Protein AF-A0A2C9LLL6-F1 (afdb_monomer)

Sequence (123 aa):
MDFWQMMFDTGCQCVVRLVPPAEAATLQPDKMPLNTSDFQLSLTSHDALNDYVSETSLLLRTTTQALVPFDSELPSTLTIRVFTLTWSSRGDAIPPTECLYSLHRTISNFLLETSTSLIAVQC

Foldseek 3Di:
DVPLLVCQVLLPQAEEEEDEQVCPVVPDVVNPPQDDPFKHKDWDDWADPDPFKIKTKIKIATPDPVSPPPP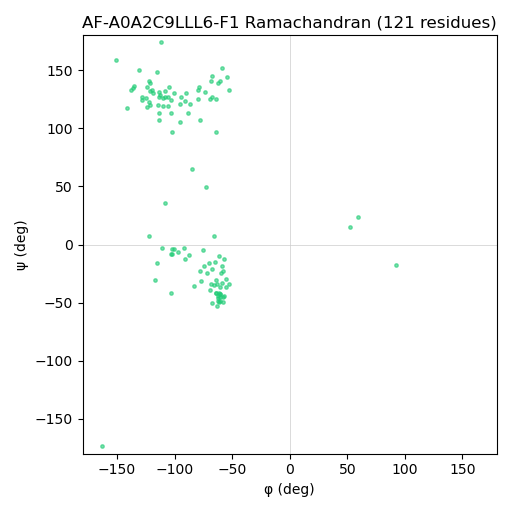DPRDRIHIHIYIYGYDHPPPDPDDPPVSVVVSVVVVVVVCVVPVGPDYHYHD

Nearest PDB structures (foldseek):
  2h03-assembly1_A  TM=7.261E-01  e=2.398E-06  Homo sapiens
  1lar-assembly2_B  TM=7.283E-01  e=4.148E-05  Homo sapiens
  1lar-assembly1_A  TM=6.982E-01  e=3.000E-05  Homo sapiens
  2nlk-assembly1_A  TM=6.868E-01  e=4.148E-05  Homo sapiens
  1qun-assembly10_O  TM=2.412E-01  e=1.943E+00  Escherichia coli

Organism: Biomphalaria glabrata (NCBI:txid6526)

InterPro domains:
  IPR029021 Protein-tyrosine phosphatase-like [SSF52799] (2-123)

Mean predicted aligned error: 8.34 Å

Secondary structure (DSSP, 8-state):
-HHHHHHHHTT--EEEEEE-TTTGGG--GGGS--B-SSEEEEEEEEEE-SSSEEEEEEEEEE--GGGS-TT----SEEEEEEEEEE---SS-SS--HHHHHHHHHHHHHHHHHH----EEEE-

Structure (mmCIF, N/CA/C/O backbone):
data_AF-A0A2C9LLL6-F1
#
_entry.id   AF-A0A2C9LLL6-F1
#
loop_
_atom_site.group_PDB
_atom_site.id
_atom_site.type_symbol
_atom_site.label_atom_id
_atom_site.label_alt_id
_atom_site.label_comp_id
_atom_site.label_asym_id
_atom_site.label_entity_id
_atom_site.label_seq_id
_atom_site.pdbx_PDB_ins_code
_atom_site.Cartn_x
_atom_site.Cartn_y
_atom_site.Cartn_z
_atom_site.occupancy
_atom_site.B_iso_or_equiv
_atom_site.auth_seq_id
_atom_site.auth_comp_id
_atom_site.auth_asym_id
_atom_site.auth_atom_id
_atom_site.pdbx_PDB_model_num
ATOM 1 N N . MET A 1 1 ? -16.839 -0.971 -1.944 1.00 55.88 1 MET A N 1
ATOM 2 C CA . MET A 1 1 ? -16.887 -0.587 -0.518 1.00 55.88 1 MET A CA 1
ATOM 3 C C . MET A 1 1 ? -15.987 -1.481 0.332 1.00 55.88 1 MET A C 1
ATOM 5 O O . MET A 1 1 ? -15.509 -1.025 1.356 1.00 55.88 1 MET A O 1
ATOM 9 N N . ASP A 1 2 ? -15.668 -2.691 -0.128 1.00 75.00 2 ASP A N 1
ATOM 10 C CA . ASP A 1 2 ? -15.159 -3.765 0.738 1.00 75.00 2 ASP A CA 1
ATOM 11 C C . ASP A 1 2 ? -13.679 -3.648 1.131 1.00 75.00 2 ASP A C 1
ATOM 13 O O . ASP A 1 2 ? -13.274 -4.182 2.158 1.00 75.00 2 ASP A O 1
ATOM 17 N N . PHE A 1 3 ? -12.863 -2.927 0.353 1.00 81.81 3 PHE A N 1
ATOM 18 C CA . PHE A 1 3 ? -11.427 -2.817 0.627 1.00 81.81 3 PHE A CA 1
ATOM 19 C C . PHE A 1 3 ? -11.138 -2.123 1.966 1.00 81.81 3 PHE A C 1
ATOM 21 O O . PHE A 1 3 ? -10.444 -2.684 2.804 1.00 81.81 3 PHE A O 1
ATOM 28 N N . TRP A 1 4 ? -11.694 -0.929 2.195 1.00 81.50 4 TRP A N 1
ATOM 29 C CA . TRP A 1 4 ? -11.426 -0.164 3.421 1.00 81.50 4 TRP A CA 1
ATOM 30 C C . TRP A 1 4 ? -12.009 -0.822 4.670 1.00 81.50 4 TRP A C 1
ATOM 32 O O . TRP A 1 4 ? -11.372 -0.785 5.718 1.00 81.50 4 TRP A O 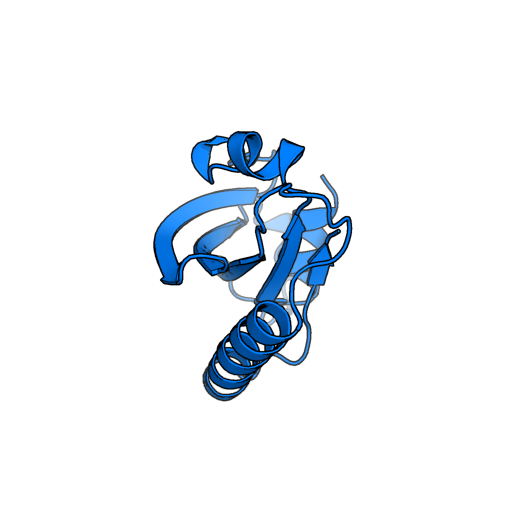1
ATOM 42 N N . GLN A 1 5 ? -13.159 -1.485 4.528 1.00 82.94 5 GLN A N 1
ATOM 43 C CA . GLN A 1 5 ? -13.732 -2.310 5.586 1.00 82.94 5 GLN A CA 1
ATOM 44 C C . GLN A 1 5 ? -12.781 -3.454 5.959 1.00 82.94 5 GLN A C 1
ATOM 46 O O . GLN A 1 5 ? -12.443 -3.607 7.125 1.00 82.94 5 GLN A O 1
ATOM 51 N N . MET A 1 6 ? -12.261 -4.192 4.971 1.00 84.44 6 MET A N 1
ATOM 52 C CA . MET A 1 6 ? -11.302 -5.276 5.206 1.00 84.44 6 MET A CA 1
ATOM 53 C C . MET A 1 6 ? -10.015 -4.780 5.874 1.00 84.44 6 MET A C 1
ATOM 55 O O . MET A 1 6 ? -9.537 -5.410 6.817 1.00 84.44 6 MET A O 1
ATOM 59 N N . MET A 1 7 ? -9.475 -3.637 5.443 1.00 85.31 7 MET A N 1
ATOM 60 C CA . MET A 1 7 ? -8.295 -3.038 6.077 1.00 85.31 7 MET A CA 1
ATOM 61 C C . MET A 1 7 ? -8.555 -2.704 7.553 1.00 85.31 7 MET A C 1
ATOM 63 O O . MET A 1 7 ? -7.707 -2.979 8.399 1.00 85.31 7 MET A O 1
ATOM 67 N N . PHE A 1 8 ? -9.732 -2.151 7.863 1.00 84.00 8 PHE A N 1
ATOM 68 C CA . PHE A 1 8 ? -10.129 -1.809 9.227 1.00 84.00 8 PHE A CA 1
ATOM 69 C C . PHE A 1 8 ? -10.343 -3.054 10.101 1.00 84.00 8 PHE A C 1
ATOM 71 O O . PHE A 1 8 ? -9.739 -3.156 11.165 1.00 84.00 8 PHE A O 1
ATOM 78 N N . ASP A 1 9 ? -11.119 -4.031 9.622 1.00 83.25 9 ASP A N 1
ATOM 79 C CA . ASP A 1 9 ? -11.459 -5.260 10.356 1.00 83.25 9 ASP A CA 1
ATOM 80 C C . ASP A 1 9 ? -10.230 -6.121 10.666 1.00 83.25 9 ASP A C 1
ATOM 82 O O . ASP A 1 9 ? -10.157 -6.784 11.700 1.00 83.25 9 ASP A O 1
ATOM 86 N N . THR A 1 10 ? -9.247 -6.117 9.764 1.00 84.31 10 THR A N 1
ATOM 87 C CA . THR A 1 10 ? -7.996 -6.869 9.933 1.00 84.31 10 THR A CA 1
ATOM 88 C C . THR A 1 10 ? -6.923 -6.089 10.690 1.00 84.31 10 THR A C 1
ATOM 90 O O . THR A 1 10 ? -5.876 -6.653 11.007 1.00 84.31 10 THR A O 1
ATOM 93 N N . GLY A 1 11 ? -7.139 -4.794 10.950 1.00 84.50 11 GLY A N 1
ATOM 94 C CA . GLY A 1 11 ? -6.107 -3.898 11.470 1.00 84.50 11 GLY A CA 1
ATOM 95 C C . GLY A 1 11 ? -4.887 -3.790 10.546 1.00 84.50 11 GLY A C 1
ATOM 96 O O . GLY A 1 11 ? -3.785 -3.495 11.010 1.00 84.50 11 GLY A O 1
ATOM 97 N N . CYS A 1 12 ? -5.048 -4.067 9.248 1.00 87.00 12 CYS A N 1
ATOM 98 C CA . CYS A 1 12 ? -3.954 -4.019 8.289 1.00 87.00 12 CYS A CA 1
ATOM 99 C C . CYS A 1 12 ? -3.513 -2.564 8.077 1.00 87.00 12 CYS A C 1
ATOM 101 O O . CYS A 1 12 ? -4.309 -1.690 7.743 1.00 87.00 12 CYS A O 1
ATOM 103 N N . GLN A 1 13 ? -2.222 -2.295 8.269 1.00 89.75 13 GLN A N 1
ATOM 104 C CA . GLN A 1 13 ? -1.650 -0.944 8.170 1.00 89.75 13 GLN A CA 1
ATOM 105 C C . GLN A 1 13 ? -0.731 -0.780 6.958 1.00 89.75 13 GLN A C 1
ATOM 107 O O . GLN A 1 13 ? -0.224 0.313 6.717 1.00 89.75 13 GLN A O 1
ATOM 112 N N . CYS A 1 14 ? -0.510 -1.851 6.191 1.00 91.12 14 CYS A N 1
ATOM 113 C CA . CYS A 1 14 ? 0.409 -1.874 5.062 1.00 91.12 14 CYS A CA 1
ATOM 114 C C . CYS A 1 14 ? -0.321 -2.279 3.784 1.00 91.12 14 CYS A C 1
ATOM 116 O O . CYS A 1 14 ? -0.879 -3.373 3.702 1.00 91.12 14 CYS A O 1
ATOM 118 N N . VAL A 1 15 ? -0.264 -1.425 2.768 1.00 90.06 15 VAL A N 1
ATOM 119 C CA . VAL A 1 15 ? -0.717 -1.735 1.414 1.00 90.06 15 VAL A CA 1
ATOM 120 C C . VAL A 1 15 ? 0.460 -1.603 0.465 1.00 90.06 15 VAL A C 1
ATOM 122 O O . VAL A 1 15 ? 1.173 -0.602 0.475 1.00 90.06 15 VAL A O 1
ATOM 125 N N . VAL A 1 16 ? 0.637 -2.590 -0.400 1.00 90.44 16 VAL A N 1
ATOM 126 C CA . VAL A 1 16 ? 1.631 -2.579 -1.468 1.00 90.44 16 VAL A CA 1
ATOM 127 C C . VAL A 1 16 ? 0.897 -2.572 -2.792 1.00 90.44 16 VAL A C 1
ATOM 129 O O . VAL A 1 16 ? 0.128 -3.485 -3.082 1.00 90.44 16 VAL A O 1
ATOM 132 N N . ARG A 1 17 ? 1.129 -1.539 -3.597 1.00 87.00 17 ARG A N 1
ATOM 133 C CA . ARG A 1 17 ? 0.522 -1.376 -4.915 1.00 87.00 17 ARG A CA 1
ATOM 134 C C . ARG A 1 17 ? 1.584 -1.559 -5.986 1.00 87.00 17 ARG A C 1
ATOM 136 O O . ARG A 1 17 ? 2.560 -0.812 -6.029 1.00 87.00 17 ARG A O 1
ATOM 143 N N . LEU A 1 18 ? 1.385 -2.550 -6.842 1.00 85.25 18 LEU A N 1
ATOM 144 C CA . LEU A 1 18 ? 2.237 -2.849 -7.985 1.00 85.25 18 LEU A CA 1
ATOM 145 C C . LEU A 1 18 ? 1.535 -2.321 -9.230 1.00 85.25 18 LEU A C 1
ATOM 147 O O . LEU A 1 18 ? 0.628 -2.964 -9.740 1.00 85.25 18 LEU A O 1
ATOM 151 N N . VAL A 1 19 ? 1.902 -1.124 -9.679 1.00 77.25 19 VAL A N 1
ATOM 152 C CA . VAL A 1 19 ? 1.126 -0.419 -10.703 1.00 77.25 19 VAL A CA 1
ATOM 153 C C . VAL A 1 19 ? 1.877 -0.421 -12.033 1.00 77.25 19 VAL A C 1
ATOM 155 O O . VAL A 1 19 ? 3.016 0.057 -12.085 1.00 77.25 19 VAL A O 1
ATOM 158 N N . PRO A 1 20 ? 1.238 -0.860 -13.133 1.00 66.94 20 PRO A N 1
ATOM 159 C CA . PRO A 1 20 ? 1.815 -0.743 -14.461 1.00 66.94 20 PRO A CA 1
ATOM 160 C C . PRO A 1 20 ? 2.122 0.717 -14.854 1.00 66.94 20 PRO A C 1
ATOM 162 O O . PRO A 1 20 ? 1.399 1.642 -14.473 1.00 66.94 20 PRO A O 1
ATOM 165 N N . PRO A 1 21 ? 3.117 0.945 -15.728 1.00 59.97 21 PRO A N 1
ATOM 166 C CA . PRO A 1 21 ? 3.537 2.283 -16.155 1.00 59.97 21 PRO A CA 1
ATOM 167 C C . PRO A 1 21 ? 2.407 3.187 -16.683 1.00 59.97 21 PRO A C 1
ATOM 169 O O . PRO A 1 21 ? 2.447 4.402 -16.508 1.00 59.97 21 PRO A O 1
ATOM 172 N N . ALA A 1 22 ? 1.402 2.605 -17.348 1.00 57.91 22 ALA A N 1
ATOM 173 C CA . ALA A 1 22 ? 0.289 3.340 -17.954 1.00 57.91 22 ALA A CA 1
ATOM 174 C C . ALA A 1 22 ? -0.695 3.913 -16.918 1.00 57.91 22 ALA A C 1
ATOM 176 O O . ALA A 1 22 ? -1.369 4.903 -17.192 1.00 57.91 22 ALA A O 1
ATOM 177 N N . GLU A 1 23 ? -0.755 3.313 -15.728 1.00 57.53 23 GLU A N 1
ATOM 178 C CA . GLU A 1 23 ? -1.702 3.667 -14.666 1.00 57.53 23 GLU A CA 1
ATOM 179 C C . GLU A 1 23 ? -1.052 4.493 -13.545 1.00 57.53 23 GLU A C 1
ATOM 181 O O . GLU A 1 23 ? -1.743 5.057 -12.696 1.00 57.53 23 GLU A O 1
ATOM 186 N N . ALA A 1 24 ? 0.277 4.642 -13.573 1.00 56.00 24 ALA A N 1
ATOM 187 C CA . ALA A 1 24 ? 1.033 5.455 -12.622 1.00 56.00 24 ALA A CA 1
ATOM 188 C C . ALA A 1 24 ? 0.586 6.932 -12.611 1.00 56.00 24 ALA A C 1
ATOM 190 O O . ALA A 1 24 ? 0.559 7.569 -11.561 1.00 56.00 24 ALA A O 1
ATOM 191 N N . ALA A 1 25 ? 0.161 7.474 -13.759 1.00 49.97 25 ALA A N 1
ATOM 192 C CA . ALA A 1 25 ? -0.323 8.854 -13.874 1.00 49.97 25 ALA A CA 1
ATOM 193 C C . ALA A 1 25 ? -1.737 9.070 -13.287 1.00 49.97 25 ALA A C 1
ATOM 195 O O . ALA A 1 25 ? -2.147 10.201 -13.009 1.00 49.97 25 ALA A O 1
ATOM 196 N N . THR A 1 26 ? -2.512 7.999 -13.106 1.00 49.25 26 THR A N 1
ATOM 197 C CA . THR A 1 26 ? -3.903 8.045 -12.624 1.00 49.25 26 THR A CA 1
ATOM 198 C C . THR A 1 26 ? -4.041 7.796 -11.129 1.00 49.25 26 THR A C 1
ATOM 200 O O . THR A 1 26 ? -5.134 7.977 -10.601 1.00 49.25 26 THR A O 1
ATOM 203 N N . LEU A 1 27 ? -2.960 7.442 -10.434 1.00 50.81 27 LEU A N 1
ATOM 204 C CA . LEU A 1 27 ? -2.977 7.059 -9.021 1.00 50.81 27 LEU A CA 1
ATOM 205 C C . LEU A 1 27 ? -2.350 8.103 -8.104 1.00 50.81 27 LEU A C 1
ATOM 207 O O . LEU A 1 27 ? -1.731 7.764 -7.098 1.00 50.81 27 LEU A O 1
ATOM 211 N N . GLN A 1 28 ? -2.543 9.376 -8.433 1.00 54.84 28 GLN A N 1
ATOM 212 C CA . GLN A 1 28 ? -2.295 10.418 -7.453 1.00 54.84 28 GLN A CA 1
ATOM 213 C C . GLN A 1 28 ? -3.263 10.212 -6.261 1.00 54.84 28 GLN A C 1
ATOM 215 O O . GLN A 1 28 ? -4.415 9.814 -6.474 1.00 54.84 28 GLN A O 1
ATOM 220 N N . PRO A 1 29 ? -2.811 10.388 -5.007 1.00 48.69 29 PRO A N 1
ATOM 221 C CA . PRO A 1 29 ? -3.602 10.081 -3.809 1.00 48.69 29 PRO A CA 1
ATOM 222 C C . PRO A 1 29 ? -4.941 10.838 -3.725 1.00 48.69 29 PRO A C 1
ATOM 224 O O . PRO A 1 29 ? -5.891 10.362 -3.110 1.00 48.69 29 PRO A O 1
ATOM 227 N N . ASP A 1 30 ? -5.051 11.968 -4.414 1.00 47.78 30 ASP A N 1
ATOM 228 C CA . ASP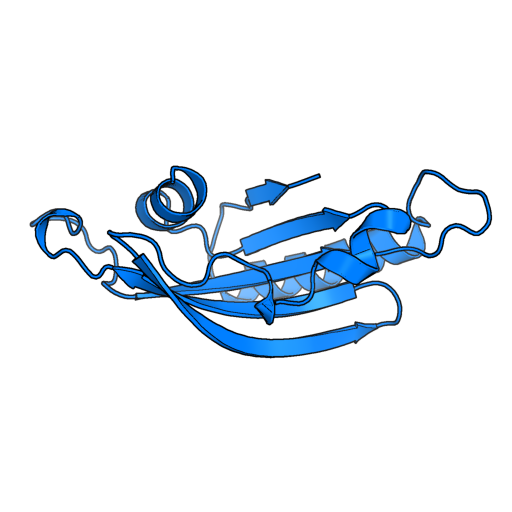 A 1 30 ? -6.254 12.772 -4.659 1.00 47.78 30 ASP A CA 1
ATOM 229 C C . ASP A 1 30 ? -7.336 12.073 -5.504 1.00 47.78 30 ASP A C 1
ATOM 231 O O . ASP A 1 30 ? -8.486 12.512 -5.506 1.00 47.78 30 ASP A O 1
ATOM 235 N N . LYS A 1 31 ? -7.007 10.966 -6.184 1.00 51.84 31 LYS A N 1
ATOM 236 C CA . LYS A 1 31 ? -7.948 10.161 -6.985 1.00 51.84 31 LYS A CA 1
ATOM 237 C C . LYS A 1 31 ? -8.439 8.894 -6.283 1.00 51.84 31 LYS A C 1
ATOM 239 O O . LYS A 1 31 ? -9.300 8.202 -6.829 1.00 51.84 31 LYS A O 1
ATOM 244 N N . MET A 1 32 ? -7.940 8.571 -5.086 1.00 58.09 32 MET A N 1
ATOM 245 C CA . MET A 1 32 ? -8.575 7.539 -4.261 1.00 58.09 32 MET A CA 1
ATOM 246 C C . MET A 1 32 ? -9.945 8.046 -3.784 1.00 58.09 32 MET A C 1
ATOM 248 O O . MET A 1 32 ? -10.065 9.223 -3.443 1.00 58.09 32 MET A O 1
ATOM 252 N N . PRO A 1 33 ? -10.992 7.199 -3.735 1.00 54.38 33 PRO A N 1
ATOM 253 C CA . PRO A 1 33 ? -12.260 7.587 -3.133 1.00 54.38 33 PRO A CA 1
ATOM 254 C C . PRO A 1 33 ? -12.025 7.851 -1.643 1.00 54.38 33 PRO A C 1
ATOM 256 O O . PRO A 1 33 ? -11.961 6.928 -0.833 1.00 54.38 33 PRO A O 1
ATOM 259 N N . LEU A 1 34 ? -11.841 9.131 -1.321 1.00 60.09 34 LEU A N 1
ATOM 260 C CA . LEU A 1 34 ? -11.454 9.621 -0.001 1.00 60.09 34 LEU A CA 1
ATOM 261 C C . LEU A 1 34 ? -12.553 9.414 1.040 1.00 60.09 34 LEU A C 1
ATOM 263 O O . LEU A 1 34 ? -12.256 9.382 2.221 1.00 60.09 34 LEU A O 1
ATOM 267 N N . ASN A 1 35 ? -13.811 9.240 0.632 1.00 63.62 35 ASN A N 1
ATOM 268 C CA . ASN A 1 35 ? -14.909 9.018 1.563 1.00 63.62 35 ASN A CA 1
ATOM 269 C C . ASN A 1 35 ? -15.849 7.934 1.038 1.00 63.62 35 ASN A C 1
ATOM 271 O O . ASN A 1 35 ? -16.275 7.957 -0.117 1.00 63.62 35 ASN A O 1
ATOM 275 N N . THR A 1 36 ? -16.192 7.005 1.920 1.00 71.62 36 THR A N 1
ATOM 276 C CA . THR A 1 36 ? -17.328 6.092 1.768 1.00 71.62 36 THR A CA 1
ATOM 277 C C . THR A 1 36 ? -18.382 6.456 2.817 1.00 71.62 36 THR A C 1
ATOM 279 O O . THR A 1 36 ? -18.143 7.335 3.642 1.00 71.62 36 THR A O 1
ATOM 282 N N . SER A 1 37 ? -19.556 5.821 2.790 1.00 75.31 37 SER A N 1
ATOM 283 C CA . SER A 1 37 ? -20.598 6.026 3.813 1.00 75.31 37 SER A CA 1
ATOM 284 C C . SER A 1 37 ? -20.101 5.778 5.240 1.00 75.31 37 SER A C 1
ATOM 286 O O . SER A 1 37 ? -20.596 6.398 6.177 1.00 75.31 37 SER A O 1
ATOM 288 N N . ASP A 1 38 ? -19.120 4.889 5.375 1.00 80.75 38 ASP A N 1
ATOM 289 C CA . ASP A 1 38 ? -18.706 4.298 6.645 1.00 80.75 38 ASP A CA 1
ATOM 290 C C . ASP A 1 38 ? -17.284 4.673 7.065 1.00 80.75 38 ASP A C 1
ATOM 292 O O . ASP A 1 38 ? -16.912 4.538 8.233 1.00 80.75 38 ASP A O 1
ATOM 296 N N . PHE A 1 39 ? -16.496 5.184 6.119 1.00 81.75 39 PHE A N 1
ATOM 297 C CA . PHE A 1 39 ? -15.113 5.563 6.346 1.00 81.75 39 PHE A CA 1
ATOM 298 C C . PHE A 1 39 ? -14.779 6.906 5.722 1.00 81.75 39 PHE A C 1
ATOM 300 O O . PHE A 1 39 ? -15.045 7.149 4.541 1.00 81.75 39 PHE A O 1
ATOM 307 N N . GLN A 1 40 ? -14.086 7.720 6.507 1.00 83.88 40 GLN A N 1
ATOM 308 C CA . GLN A 1 40 ? -13.416 8.928 6.067 1.00 83.88 40 GLN A CA 1
ATOM 309 C C . GLN A 1 40 ? -11.916 8.655 5.959 1.00 83.88 40 GLN A C 1
ATOM 311 O O . GLN A 1 40 ? -11.281 8.253 6.935 1.00 83.88 40 GLN A O 1
ATOM 316 N N . LEU A 1 41 ? -11.343 8.901 4.785 1.00 83.00 41 LEU A N 1
ATOM 317 C CA . LEU A 1 41 ? -9.905 8.877 4.563 1.00 83.00 41 LEU A CA 1
ATOM 318 C C . LEU A 1 41 ? -9.368 10.295 4.441 1.00 83.00 41 LEU A C 1
ATOM 320 O O . LEU A 1 41 ? -9.907 11.142 3.730 1.00 83.00 41 LEU A O 1
ATOM 324 N N . SER A 1 42 ? -8.247 10.532 5.105 1.00 84.62 42 SER A N 1
ATOM 325 C CA . SER A 1 42 ? -7.493 11.772 4.976 1.00 84.62 42 SER A CA 1
ATOM 326 C C . SER A 1 42 ? -6.037 11.468 4.671 1.00 84.62 42 SER A C 1
ATOM 328 O O . SER A 1 42 ? -5.395 10.717 5.404 1.00 84.62 42 SER A O 1
ATOM 330 N N . LEU A 1 43 ? -5.522 12.071 3.601 1.00 85.81 43 LEU A N 1
ATOM 331 C CA . LEU A 1 43 ? -4.104 12.045 3.261 1.00 85.81 43 LEU A CA 1
ATOM 332 C C . LEU A 1 43 ? -3.305 12.761 4.355 1.00 85.81 43 LEU A C 1
ATOM 334 O O . LEU A 1 43 ? -3.606 13.911 4.673 1.00 85.81 43 LEU A O 1
ATOM 338 N N . THR A 1 44 ? -2.303 12.092 4.924 1.00 87.56 44 THR A N 1
ATOM 339 C CA . THR A 1 44 ? -1.409 12.686 5.929 1.00 87.56 44 THR A CA 1
ATOM 340 C C . THR A 1 44 ? -0.054 13.051 5.340 1.00 87.56 44 THR A C 1
ATOM 342 O O . THR A 1 44 ? 0.443 14.140 5.619 1.00 87.56 44 THR A O 1
ATOM 345 N N . SER A 1 45 ? 0.522 12.194 4.495 1.00 88.19 45 SER A N 1
ATOM 346 C CA . SER A 1 45 ? 1.741 12.500 3.741 1.00 88.19 45 SER A CA 1
ATOM 347 C C . SER A 1 45 ? 1.792 11.749 2.415 1.00 88.19 45 SER A C 1
ATOM 349 O O . SER A 1 45 ? 1.127 10.726 2.226 1.00 88.19 45 SER A O 1
ATOM 351 N N . HIS A 1 46 ? 2.590 12.276 1.493 1.00 87.56 46 HIS A N 1
ATOM 352 C CA . HIS A 1 46 ? 2.962 11.602 0.262 1.00 87.56 46 HIS A CA 1
ATOM 353 C C . HIS A 1 46 ? 4.424 11.914 -0.038 1.00 87.56 46 HIS A C 1
ATOM 355 O O . HIS A 1 46 ? 4.773 13.073 -0.262 1.00 87.56 46 HIS A O 1
ATOM 361 N N . ASP A 1 47 ? 5.253 10.878 -0.047 1.00 87.19 47 ASP A N 1
ATOM 362 C CA . ASP A 1 47 ? 6.700 10.989 -0.123 1.00 87.19 47 ASP A CA 1
ATOM 363 C C . ASP A 1 47 ? 7.230 10.102 -1.253 1.00 87.19 47 ASP A C 1
ATOM 365 O O . ASP A 1 47 ? 6.997 8.892 -1.292 1.00 87.19 47 ASP A O 1
ATOM 369 N N . ALA A 1 48 ? 7.973 10.693 -2.189 1.00 86.50 48 ALA A N 1
ATOM 370 C CA . ALA A 1 48 ? 8.735 9.927 -3.167 1.00 86.50 48 ALA A CA 1
ATOM 371 C C . ALA A 1 48 ? 10.004 9.396 -2.485 1.00 86.50 48 ALA A C 1
ATOM 373 O O . ALA A 1 48 ? 10.926 10.158 -2.196 1.00 86.50 48 ALA A O 1
ATOM 374 N N . LEU A 1 49 ? 10.046 8.091 -2.205 1.00 83.62 49 LEU A N 1
ATOM 375 C CA . LEU A 1 49 ? 11.185 7.459 -1.534 1.00 83.62 49 LEU A CA 1
ATOM 376 C C . LEU A 1 49 ? 12.358 7.243 -2.495 1.00 83.62 49 LEU A C 1
ATOM 378 O O . LEU A 1 49 ? 13.515 7.238 -2.080 1.00 83.62 49 LEU A O 1
ATOM 382 N N . ASN A 1 50 ? 12.052 7.016 -3.772 1.00 83.69 50 ASN A N 1
ATOM 383 C CA . ASN A 1 50 ? 12.991 6.982 -4.890 1.00 83.69 50 ASN A CA 1
ATOM 384 C C . ASN A 1 50 ? 12.218 7.106 -6.215 1.00 83.69 50 ASN A C 1
ATOM 386 O O . ASN A 1 50 ? 11.001 7.280 -6.216 1.00 83.69 50 ASN A O 1
ATOM 390 N N . ASP A 1 51 ? 12.923 6.961 -7.337 1.00 78.81 51 ASP A N 1
ATOM 391 C CA . ASP A 1 51 ? 12.371 7.087 -8.694 1.00 78.81 51 ASP A CA 1
ATOM 392 C C . ASP A 1 51 ? 11.232 6.103 -9.015 1.00 78.81 51 ASP A C 1
ATOM 394 O O . ASP A 1 51 ? 10.478 6.320 -9.962 1.00 78.81 51 ASP A O 1
ATOM 398 N N . TYR A 1 52 ? 11.106 5.022 -8.243 1.00 79.44 52 TYR A N 1
ATOM 399 C CA . TYR A 1 52 ? 10.155 3.942 -8.496 1.00 79.44 52 TYR A CA 1
ATOM 400 C C . TYR A 1 52 ? 9.121 3.783 -7.386 1.00 79.44 52 TYR A C 1
ATOM 402 O O . TYR A 1 52 ? 8.001 3.349 -7.648 1.00 79.44 52 TYR A O 1
ATOM 410 N N . VAL A 1 53 ? 9.488 4.100 -6.144 1.00 84.62 53 VAL A N 1
ATOM 411 C CA . VAL A 1 53 ? 8.663 3.860 -4.959 1.00 84.62 53 VAL A CA 1
ATOM 412 C C . VAL A 1 53 ? 8.225 5.181 -4.350 1.00 84.62 53 VAL A C 1
ATOM 414 O O . VAL A 1 53 ? 9.050 6.017 -3.982 1.00 84.62 53 VAL A O 1
ATOM 417 N N . SER A 1 54 ? 6.919 5.313 -4.157 1.00 87.31 54 SER A N 1
ATOM 418 C CA . SER A 1 54 ? 6.326 6.353 -3.321 1.00 87.31 54 SER A CA 1
ATOM 419 C C . SER A 1 54 ? 5.632 5.734 -2.116 1.00 87.31 54 SER A C 1
ATOM 421 O O . SER A 1 54 ? 5.113 4.618 -2.178 1.00 87.31 54 SER A O 1
ATOM 423 N N . GLU A 1 55 ? 5.627 6.466 -1.015 1.00 90.19 55 GLU A N 1
ATOM 424 C CA . GLU A 1 55 ? 4.857 6.168 0.179 1.00 90.19 55 GLU A CA 1
ATOM 425 C C . GLU A 1 55 ? 3.722 7.179 0.286 1.00 90.19 55 GLU A C 1
ATOM 427 O O . GLU A 1 55 ? 3.919 8.381 0.145 1.00 90.19 55 GLU A O 1
ATOM 432 N N . THR A 1 56 ? 2.513 6.693 0.534 1.00 87.88 56 THR A N 1
ATOM 433 C CA . THR A 1 56 ? 1.368 7.534 0.875 1.00 87.88 56 THR A CA 1
ATOM 434 C C . THR A 1 56 ? 0.851 7.103 2.229 1.00 87.88 56 THR A C 1
ATOM 436 O O . THR A 1 56 ? 0.436 5.957 2.393 1.00 87.88 56 THR A O 1
ATOM 439 N N . SER A 1 57 ? 0.849 8.020 3.187 1.00 89.31 57 SER A N 1
ATOM 440 C CA . SER A 1 57 ? 0.240 7.790 4.489 1.00 89.31 57 SER A CA 1
ATOM 441 C C . SER A 1 57 ? -1.192 8.315 4.482 1.00 89.31 57 SER A C 1
ATOM 443 O O . SER A 1 57 ? -1.464 9.460 4.115 1.00 89.31 57 SER A O 1
ATOM 445 N N . LEU A 1 58 ? -2.123 7.451 4.870 1.00 88.31 58 LEU A N 1
ATOM 446 C CA . LEU A 1 58 ? -3.549 7.725 4.951 1.00 88.31 58 LEU A CA 1
ATOM 447 C C . LEU A 1 58 ? -4.014 7.485 6.382 1.00 88.31 58 LEU A C 1
ATOM 449 O O . LEU A 1 58 ? -3.632 6.507 7.019 1.00 88.31 58 LEU A O 1
ATOM 453 N N . LEU A 1 59 ? -4.882 8.354 6.879 1.00 88.31 59 LEU A N 1
ATOM 454 C CA . LEU A 1 59 ? -5.606 8.128 8.118 1.00 88.31 59 LEU A CA 1
ATOM 455 C C . LEU A 1 59 ? -7.032 7.712 7.770 1.00 88.31 59 LEU A C 1
ATOM 457 O O . LEU A 1 59 ? -7.795 8.510 7.226 1.00 88.31 59 LEU A O 1
ATOM 461 N N . LEU A 1 60 ? -7.366 6.464 8.082 1.00 87.56 60 LEU A N 1
ATOM 462 C CA . LEU A 1 60 ? -8.695 5.888 7.949 1.00 87.56 60 LEU A CA 1
ATOM 463 C C . LEU A 1 60 ? -9.449 6.090 9.264 1.00 87.56 60 LEU A C 1
ATOM 465 O O . LEU A 1 60 ? -8.978 5.677 10.322 1.00 87.56 60 LEU A O 1
ATOM 469 N N . ARG A 1 61 ? -10.616 6.726 9.215 1.00 86.50 61 ARG A N 1
ATOM 470 C CA . ARG A 1 61 ? -11.498 6.925 10.370 1.00 86.50 61 ARG A CA 1
ATOM 471 C C . ARG A 1 61 ? -12.852 6.304 10.082 1.00 86.50 61 ARG A C 1
ATOM 473 O O . ARG A 1 61 ? -13.419 6.575 9.026 1.00 86.50 61 ARG A O 1
ATOM 480 N N . THR A 1 62 ? -13.384 5.520 11.014 1.00 82.69 62 THR A N 1
ATOM 481 C CA . THR A 1 62 ? -14.784 5.086 10.921 1.00 82.69 62 THR A CA 1
ATOM 482 C C . THR A 1 62 ? -15.707 6.255 11.260 1.00 82.69 62 THR A C 1
ATOM 484 O O . THR A 1 62 ? -15.499 6.963 12.248 1.00 82.69 62 THR A O 1
ATOM 487 N N . THR A 1 63 ? -16.715 6.493 10.424 1.00 76.56 63 THR A N 1
ATOM 488 C CA . THR A 1 63 ? -17.764 7.496 10.676 1.00 76.56 63 THR A CA 1
ATO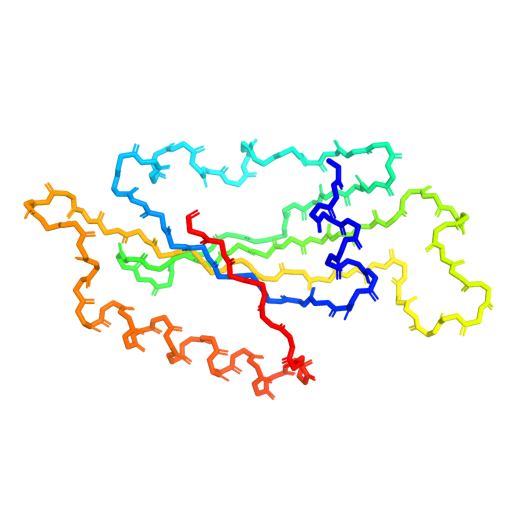M 489 C C . THR A 1 63 ? -18.961 6.901 11.413 1.00 76.56 63 THR A C 1
ATOM 491 O O . THR A 1 63 ? -19.792 7.643 11.938 1.00 76.56 63 THR A O 1
ATOM 494 N N . THR A 1 64 ? -19.036 5.571 11.497 1.00 70.00 64 THR A N 1
ATOM 495 C CA . THR A 1 64 ? -20.189 4.841 12.021 1.00 70.00 64 THR A CA 1
ATOM 496 C C . THR A 1 64 ? -19.810 4.127 13.320 1.00 70.00 64 THR A C 1
ATOM 498 O O . THR A 1 64 ? -19.048 3.163 13.317 1.00 70.00 64 THR A O 1
ATOM 501 N N . GLN A 1 65 ? -20.390 4.546 14.452 1.00 60.53 65 GLN A N 1
ATOM 502 C CA . GLN A 1 65 ? -20.156 3.898 15.758 1.00 60.53 65 GLN A CA 1
ATOM 503 C C . GLN A 1 65 ? -20.569 2.414 15.781 1.00 60.53 65 GLN A C 1
ATOM 505 O O . GLN A 1 65 ? -20.015 1.645 16.556 1.00 60.53 65 GLN A O 1
ATOM 510 N N . ALA A 1 66 ? -21.498 1.995 14.913 1.00 57.31 66 ALA A N 1
ATOM 511 C CA . ALA A 1 66 ? -21.948 0.605 14.804 1.00 57.31 66 ALA A CA 1
ATOM 512 C C . ALA A 1 66 ? -20.897 -0.357 14.214 1.00 57.31 66 ALA A C 1
ATOM 514 O O . ALA A 1 66 ? -21.054 -1.567 14.339 1.00 57.31 66 ALA A O 1
ATOM 515 N N . LEU A 1 67 ? -19.845 0.171 13.576 1.00 58.22 67 LEU A N 1
ATOM 516 C CA . LEU A 1 67 ? -18.743 -0.617 13.012 1.00 58.22 67 LEU A CA 1
ATOM 517 C C . LEU A 1 67 ? -17.580 -0.803 13.986 1.00 58.22 67 LEU A C 1
ATOM 519 O O . LEU A 1 67 ? -16.617 -1.477 13.645 1.00 58.22 67 LEU A O 1
ATOM 523 N N . VAL A 1 68 ? -17.651 -0.209 15.178 1.00 57.84 68 VAL A N 1
ATOM 524 C CA . VAL A 1 68 ? -16.723 -0.508 16.267 1.00 57.84 68 VAL A CA 1
ATOM 525 C C . VAL A 1 68 ? -17.411 -1.562 17.133 1.00 57.84 68 VAL A C 1
ATOM 527 O O . VAL A 1 68 ? -18.373 -1.226 17.830 1.00 57.84 68 VAL A O 1
ATOM 530 N N . PRO A 1 69 ? -17.004 -2.843 17.077 1.00 55.09 69 PRO A N 1
ATOM 531 C CA . PRO A 1 69 ? -17.524 -3.838 18.000 1.00 55.09 69 PRO A CA 1
ATOM 532 C C . PRO A 1 69 ? -17.348 -3.339 19.436 1.00 55.09 69 PRO A C 1
ATOM 534 O O . PRO A 1 69 ? -16.265 -2.893 19.809 1.00 55.09 69 PRO A O 1
ATOM 537 N N . PHE A 1 70 ? -18.401 -3.450 20.249 1.00 54.56 70 PHE A N 1
ATOM 538 C CA . PHE A 1 70 ? -18.416 -3.012 21.654 1.00 54.56 70 PHE A CA 1
ATOM 539 C C . PHE A 1 70 ? -17.315 -3.661 22.526 1.00 54.56 70 PHE A C 1
ATOM 541 O O . PHE A 1 70 ? -17.066 -3.178 23.625 1.00 54.56 70 PHE A O 1
ATOM 548 N N . ASP A 1 71 ? -16.658 -4.711 22.015 1.00 51.47 71 ASP A N 1
ATOM 549 C CA . ASP A 1 71 ? -15.586 -5.491 22.650 1.00 51.47 71 ASP A CA 1
ATOM 550 C C . ASP A 1 71 ? -14.269 -5.531 21.840 1.00 51.47 71 ASP A C 1
ATOM 552 O O . ASP A 1 71 ? -13.358 -6.282 22.188 1.00 51.47 71 ASP A O 1
ATOM 556 N N . SER A 1 72 ? -14.123 -4.771 20.744 1.00 54.03 72 SER A N 1
ATOM 557 C CA . SER A 1 72 ? -12.851 -4.770 20.003 1.00 54.03 72 SER A CA 1
ATOM 558 C C . SER A 1 72 ? -11.903 -3.699 20.528 1.00 54.03 72 SER A C 1
ATOM 560 O O . SER A 1 72 ? -12.251 -2.521 20.549 1.00 54.03 72 SER A O 1
ATOM 562 N N . GLU A 1 73 ? -10.659 -4.079 20.806 1.00 59.41 73 GLU A N 1
ATOM 563 C CA . GLU A 1 73 ? -9.531 -3.155 21.006 1.00 59.41 73 GLU A CA 1
ATOM 564 C C . GLU A 1 73 ? -9.150 -2.375 19.726 1.00 59.41 73 GLU A C 1
ATOM 566 O O . GLU A 1 73 ? -8.135 -1.676 19.700 1.00 59.41 73 GLU A O 1
ATOM 571 N N . LEU A 1 74 ? -9.932 -2.491 18.642 1.00 61.53 74 LEU A N 1
ATOM 572 C CA . LEU A 1 74 ? -9.648 -1.812 17.386 1.00 61.53 74 LEU A CA 1
ATOM 573 C C . LEU A 1 74 ? -9.818 -0.295 17.559 1.00 61.53 74 LEU A C 1
ATOM 575 O O . LEU A 1 74 ? -10.869 0.177 18.005 1.00 61.53 74 LEU A O 1
ATOM 579 N N . PRO A 1 75 ? -8.798 0.497 17.196 1.00 68.25 75 PRO A N 1
ATOM 580 C CA . PRO A 1 75 ? -8.870 1.940 17.313 1.00 68.25 75 PRO A CA 1
ATOM 581 C C . PRO A 1 75 ? -9.901 2.500 16.326 1.00 68.25 75 PRO A C 1
ATOM 583 O O . PRO A 1 75 ? -10.008 2.056 15.187 1.00 68.25 75 PRO A O 1
ATOM 586 N N . SER A 1 76 ? -10.612 3.558 16.724 1.00 77.50 76 SER A N 1
ATOM 587 C CA . SER A 1 76 ? -11.536 4.301 15.844 1.00 77.50 76 SER A CA 1
ATOM 588 C C . SER A 1 76 ? -10.842 4.952 14.637 1.00 77.50 76 SER A C 1
ATOM 590 O O . SER A 1 76 ? -11.496 5.444 13.712 1.00 77.50 76 SER A O 1
ATOM 592 N N . THR A 1 77 ? -9.508 4.953 14.644 1.00 83.56 77 THR A N 1
ATOM 593 C CA . THR A 1 77 ? -8.654 5.460 13.579 1.00 83.56 77 THR A CA 1
ATOM 594 C C . THR A 1 77 ? -7.514 4.494 13.291 1.00 83.56 77 THR A C 1
ATOM 596 O O . THR A 1 77 ? -6.838 4.053 14.218 1.00 83.56 77 THR A O 1
ATOM 599 N N . LEU A 1 78 ? -7.233 4.250 12.015 1.00 87.06 78 LEU A N 1
ATOM 600 C CA . LEU A 1 78 ? -6.144 3.399 11.553 1.00 87.06 78 LEU A CA 1
ATOM 601 C C . LEU A 1 78 ? -5.248 4.188 10.596 1.00 87.06 78 LEU A C 1
ATOM 603 O O . LEU A 1 78 ? -5.726 4.751 9.611 1.00 87.06 78 LEU A O 1
ATOM 607 N N . THR A 1 79 ? -3.948 4.236 10.878 1.00 88.88 79 THR A N 1
ATOM 608 C CA . THR A 1 79 ? -2.973 4.800 9.938 1.00 88.88 79 THR A CA 1
ATOM 609 C C . THR A 1 79 ? -2.541 3.707 8.974 1.00 88.88 79 THR A C 1
ATOM 611 O O . THR A 1 79 ? -2.016 2.680 9.394 1.00 88.88 79 THR A O 1
ATOM 614 N N . ILE A 1 80 ? -2.757 3.936 7.684 1.00 88.62 80 ILE A N 1
ATOM 615 C CA . ILE A 1 80 ? -2.426 3.009 6.607 1.00 88.62 80 ILE A CA 1
ATOM 616 C C . ILE A 1 80 ? -1.311 3.628 5.775 1.00 88.62 80 ILE A C 1
ATOM 618 O O . ILE A 1 80 ? -1.437 4.759 5.306 1.00 88.62 80 ILE A O 1
ATOM 622 N N . ARG A 1 81 ? -0.238 2.874 5.553 1.00 90.38 81 ARG A N 1
ATOM 623 C CA . ARG A 1 81 ? 0.810 3.226 4.599 1.00 90.38 81 ARG A CA 1
ATOM 624 C C . ARG A 1 81 ? 0.623 2.459 3.307 1.00 90.38 81 ARG A C 1
ATOM 626 O O . ARG A 1 81 ? 0.466 1.241 3.308 1.00 90.38 81 ARG A O 1
ATOM 633 N N . VAL A 1 82 ? 0.656 3.188 2.204 1.00 89.19 82 VAL A N 1
ATOM 634 C CA . VAL A 1 82 ? 0.522 2.658 0.854 1.00 89.19 82 VAL A CA 1
ATOM 635 C C . VAL A 1 82 ? 1.846 2.858 0.131 1.00 89.19 82 VAL A C 1
ATOM 637 O O . VAL A 1 82 ? 2.188 3.977 -0.251 1.00 89.19 82 VAL A O 1
ATOM 640 N N . PHE A 1 83 ? 2.581 1.772 -0.073 1.00 90.12 83 PHE A N 1
ATOM 641 C CA . PHE A 1 83 ? 3.788 1.758 -0.887 1.00 90.12 83 PHE A CA 1
ATOM 642 C C . PHE A 1 83 ? 3.406 1.470 -2.329 1.00 90.12 83 PHE A C 1
ATOM 644 O O . PHE A 1 83 ? 2.934 0.379 -2.645 1.00 90.12 83 PHE A O 1
ATOM 651 N N . THR A 1 84 ? 3.598 2.447 -3.205 1.00 86.81 84 THR A N 1
ATOM 652 C CA . THR A 1 84 ? 3.297 2.300 -4.627 1.00 86.81 84 THR A CA 1
ATOM 653 C C . THR A 1 84 ? 4.595 2.166 -5.398 1.00 86.81 84 THR A C 1
ATOM 655 O O . THR A 1 84 ? 5.423 3.075 -5.380 1.00 86.81 84 THR A O 1
ATOM 658 N N . LEU A 1 85 ? 4.752 1.033 -6.078 1.00 86.81 85 LEU A N 1
ATOM 659 C CA . LEU A 1 85 ? 5.821 0.796 -7.032 1.00 86.81 85 LEU A CA 1
ATOM 660 C C . LEU A 1 85 ? 5.313 1.104 -8.440 1.00 86.81 85 LEU A C 1
ATOM 662 O O . LEU A 1 85 ? 4.369 0.479 -8.923 1.00 86.81 85 LEU A O 1
ATOM 666 N N . THR A 1 86 ? 5.983 2.043 -9.094 1.00 80.38 86 THR A N 1
ATOM 667 C CA . THR A 1 86 ? 5.778 2.425 -10.491 1.00 80.38 86 THR A CA 1
ATOM 668 C C . THR A 1 86 ? 7.091 2.250 -11.245 1.00 80.38 86 THR A C 1
ATOM 670 O O . THR A 1 86 ? 8.161 2.536 -10.711 1.00 80.38 86 THR A O 1
ATOM 673 N N . TRP A 1 87 ? 7.042 1.764 -12.481 1.00 76.75 87 TRP A N 1
ATOM 674 C CA . TRP A 1 87 ? 8.223 1.662 -13.342 1.00 76.75 87 TRP A CA 1
ATOM 675 C C . TRP A 1 87 ? 7.919 2.262 -14.711 1.00 76.75 87 TRP A C 1
ATOM 677 O O . TRP A 1 87 ? 6.771 2.284 -15.145 1.00 76.75 87 TRP A O 1
ATOM 687 N N . SER A 1 88 ? 8.931 2.816 -15.382 1.00 63.53 88 SER A N 1
ATOM 688 C CA . SER A 1 88 ? 8.736 3.433 -16.697 1.00 63.53 88 SER A CA 1
ATOM 689 C C . SER A 1 88 ? 8.657 2.370 -17.796 1.00 63.53 88 SER A C 1
ATOM 691 O O . SER A 1 88 ? 9.483 1.460 -17.846 1.00 63.53 88 SER A O 1
ATOM 693 N N 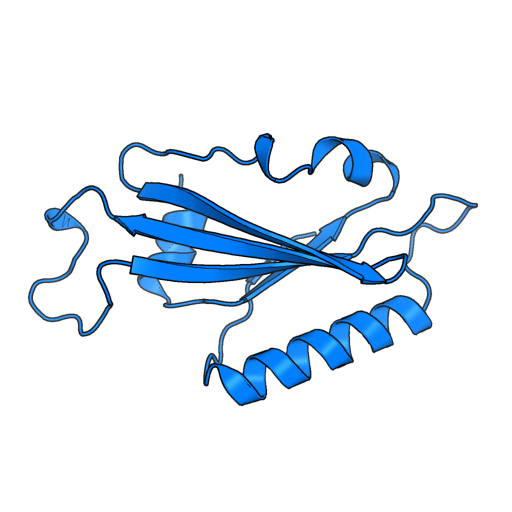. SER A 1 89 ? 7.701 2.522 -18.713 1.00 55.00 89 SER A N 1
ATOM 694 C CA . SER A 1 89 ? 7.424 1.654 -19.868 1.00 55.00 89 SER A CA 1
ATOM 695 C C . SER A 1 89 ? 8.456 1.771 -20.993 1.00 55.00 89 SER A C 1
ATOM 697 O O . SER A 1 89 ? 8.104 1.897 -22.166 1.00 55.00 89 SER A O 1
ATOM 699 N N . ARG A 1 90 ? 9.754 1.695 -20.694 1.00 54.44 90 ARG A N 1
ATOM 700 C CA . ARG A 1 90 ? 10.743 1.448 -21.753 1.00 54.44 90 ARG A CA 1
ATOM 701 C C . ARG A 1 90 ? 10.862 -0.055 -22.011 1.00 54.44 90 ARG A C 1
ATOM 703 O O . ARG A 1 90 ? 11.903 -0.642 -21.781 1.00 54.44 90 ARG A O 1
ATOM 710 N N . GLY A 1 91 ? 9.772 -0.655 -22.493 1.00 53.72 91 GLY A N 1
ATOM 711 C CA . GLY A 1 91 ? 9.760 -2.006 -23.070 1.00 53.72 91 GLY A CA 1
ATOM 712 C C . GLY A 1 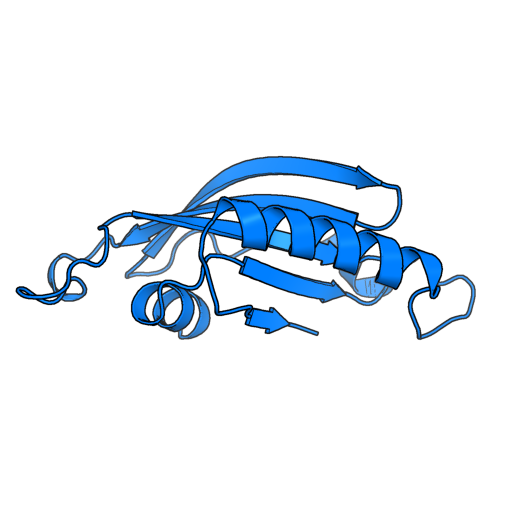91 ? 9.447 -3.170 -22.126 1.00 53.72 91 GLY A C 1
ATOM 713 O O . GLY A 1 91 ? 9.029 -4.210 -22.624 1.00 53.72 91 GLY A O 1
ATOM 714 N N . ASP A 1 92 ? 9.552 -3.000 -20.806 1.00 56.16 92 ASP A N 1
ATOM 715 C CA . ASP A 1 92 ? 9.410 -4.120 -19.868 1.00 56.16 92 ASP A CA 1
ATOM 716 C C . ASP A 1 92 ? 8.072 -4.117 -19.110 1.00 56.16 92 ASP A C 1
ATOM 718 O O . ASP A 1 92 ? 7.680 -3.145 -18.459 1.00 56.16 92 ASP A O 1
ATOM 722 N N . ALA A 1 93 ? 7.369 -5.254 -19.172 1.00 60.38 93 ALA A N 1
ATOM 723 C CA . ALA A 1 93 ? 6.138 -5.518 -18.419 1.00 60.38 93 ALA A CA 1
ATOM 724 C C . ALA A 1 93 ? 6.394 -5.819 -16.928 1.00 60.38 93 ALA A C 1
ATOM 726 O O . ALA A 1 93 ? 5.449 -5.998 -16.164 1.00 60.38 93 ALA A O 1
ATOM 727 N N . ILE A 1 94 ? 7.664 -5.894 -16.521 1.00 69.69 94 ILE A N 1
ATOM 728 C CA . ILE A 1 94 ? 8.100 -6.332 -15.196 1.00 69.69 94 ILE A CA 1
ATOM 729 C C . ILE A 1 94 ? 8.956 -5.216 -14.582 1.00 69.69 94 ILE A C 1
ATOM 731 O O . ILE A 1 94 ? 9.818 -4.675 -15.279 1.00 69.69 94 ILE A O 1
ATOM 735 N N . PRO A 1 95 ? 8.753 -4.862 -13.301 1.00 73.06 95 PRO A N 1
ATOM 736 C CA . PRO A 1 95 ? 9.626 -3.918 -12.620 1.00 73.06 95 PRO A CA 1
ATOM 737 C C . PRO A 1 95 ? 11.067 -4.454 -12.572 1.00 73.06 95 PRO A C 1
ATOM 739 O O . PRO A 1 95 ? 11.263 -5.644 -12.307 1.00 73.06 95 PRO A O 1
ATOM 742 N N . PRO A 1 96 ? 12.088 -3.599 -12.763 1.00 77.75 96 PRO A N 1
ATOM 743 C CA . PRO A 1 96 ? 13.475 -4.001 -12.572 1.00 77.75 96 PRO A CA 1
ATOM 7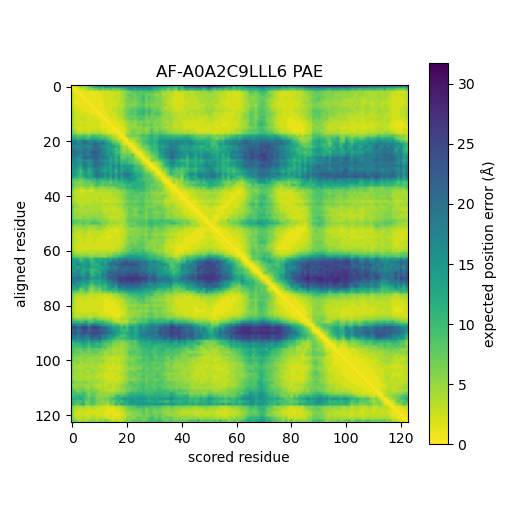44 C C . PRO A 1 96 ? 13.699 -4.600 -11.178 1.00 77.75 96 PRO A C 1
ATOM 746 O O . PRO A 1 96 ? 13.131 -4.137 -10.185 1.00 77.75 96 PRO A O 1
ATOM 749 N N . THR A 1 97 ? 14.570 -5.607 -11.085 1.00 82.75 97 THR A N 1
ATOM 750 C CA . THR A 1 97 ? 14.853 -6.320 -9.828 1.00 82.75 97 THR A CA 1
ATOM 751 C C . THR A 1 97 ? 15.295 -5.371 -8.708 1.00 82.75 97 THR A C 1
ATOM 753 O O . THR A 1 97 ? 14.913 -5.542 -7.553 1.00 82.75 97 THR A O 1
ATOM 756 N N . GL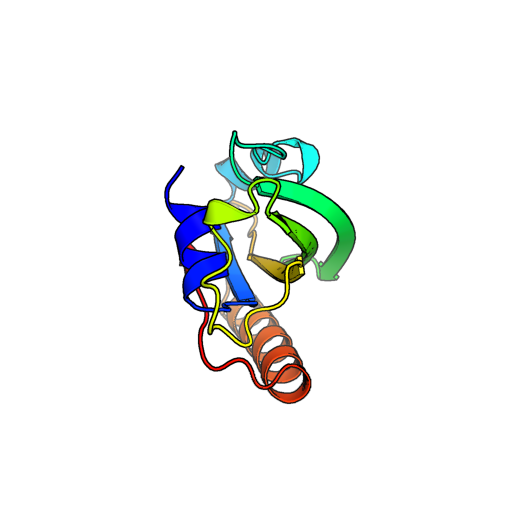U A 1 98 ? 16.055 -4.328 -9.044 1.00 80.38 98 GLU A N 1
ATOM 757 C CA . GLU A 1 98 ? 16.502 -3.301 -8.095 1.00 80.38 98 GLU A CA 1
ATOM 758 C C . GLU A 1 98 ? 15.329 -2.557 -7.438 1.00 80.38 98 GLU A C 1
ATOM 760 O O . GLU A 1 98 ? 15.363 -2.272 -6.239 1.00 80.38 98 GLU A O 1
ATOM 765 N N . CYS A 1 99 ? 14.251 -2.307 -8.185 1.00 80.69 99 CYS A N 1
ATOM 766 C CA . CYS A 1 99 ? 13.057 -1.650 -7.667 1.00 80.69 99 CYS A CA 1
ATOM 767 C C . CYS A 1 99 ? 12.312 -2.555 -6.675 1.00 80.69 99 CYS A C 1
ATOM 769 O O . CYS A 1 99 ? 11.854 -2.082 -5.635 1.00 80.69 99 CYS A O 1
ATOM 771 N N . LEU A 1 100 ? 12.248 -3.863 -6.957 1.00 85.38 100 LEU A N 1
ATOM 772 C CA . LEU A 1 100 ? 11.673 -4.857 -6.045 1.00 85.38 100 LEU A CA 1
ATOM 773 C C . LEU A 1 100 ? 12.480 -4.964 -4.746 1.00 85.38 100 LEU A C 1
ATOM 775 O O . LEU A 1 100 ? 11.890 -5.007 -3.668 1.00 85.38 100 LEU A O 1
ATOM 779 N N . TYR A 1 101 ? 13.814 -4.944 -4.826 1.00 87.44 101 TYR A N 1
ATOM 780 C CA . TYR A 1 101 ? 14.667 -4.921 -3.633 1.00 87.44 101 TYR A CA 1
ATOM 781 C C . TYR A 1 101 ? 14.476 -3.649 -2.807 1.00 87.44 101 TYR A C 1
ATOM 783 O O . TYR A 1 101 ? 14.411 -3.725 -1.578 1.00 87.44 101 TYR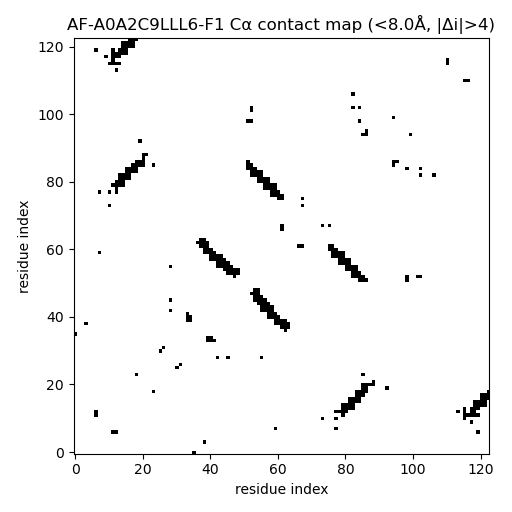 A O 1
ATOM 791 N N . SER A 1 102 ? 14.359 -2.493 -3.464 1.00 84.62 102 SER A N 1
ATOM 792 C CA . SER A 1 102 ? 14.104 -1.220 -2.787 1.00 84.62 102 SER A CA 1
ATOM 793 C C . SER A 1 102 ? 12.760 -1.242 -2.053 1.00 84.62 102 SER A C 1
ATOM 795 O O . SER A 1 102 ? 12.704 -0.972 -0.854 1.00 84.62 102 SER A O 1
ATOM 797 N N . LEU A 1 103 ? 11.694 -1.676 -2.735 1.00 88.69 103 LEU A N 1
ATOM 798 C CA . LEU A 1 103 ? 10.366 -1.840 -2.147 1.00 88.69 103 LEU A CA 1
ATOM 799 C C . LEU A 1 103 ? 10.388 -2.812 -0.958 1.00 88.69 103 LEU A C 1
ATOM 801 O O . LEU A 1 103 ? 9.898 -2.480 0.119 1.00 88.69 103 LEU A O 1
ATOM 805 N N . HIS A 1 104 ? 10.999 -3.988 -1.130 1.00 90.56 104 HIS A N 1
ATOM 806 C CA . HIS A 1 104 ? 11.118 -4.993 -0.076 1.00 90.56 104 HIS A CA 1
ATOM 807 C C . HIS A 1 104 ? 11.829 -4.439 1.162 1.00 90.56 104 HIS A C 1
ATOM 809 O O . HIS A 1 104 ? 11.373 -4.653 2.285 1.00 90.56 104 HIS A O 1
ATOM 815 N N . ARG A 1 105 ? 12.937 -3.712 0.973 1.00 89.19 105 ARG A N 1
ATOM 816 C CA . ARG A 1 105 ? 13.689 -3.096 2.072 1.00 89.19 105 ARG A CA 1
ATOM 817 C C . ARG A 1 105 ? 12.840 -2.074 2.825 1.00 89.19 105 ARG A C 1
ATOM 819 O O . ARG A 1 105 ? 12.815 -2.105 4.052 1.00 89.19 105 ARG A O 1
ATOM 826 N N . THR A 1 106 ? 12.141 -1.203 2.104 1.00 88.19 106 THR A N 1
ATOM 827 C CA . THR A 1 106 ? 11.269 -0.189 2.704 1.00 88.19 106 THR A CA 1
ATOM 828 C C . THR A 1 106 ? 10.143 -0.827 3.511 1.00 88.19 106 THR A C 1
ATOM 830 O O . THR A 1 106 ? 9.965 -0.486 4.679 1.00 88.19 106 THR A O 1
ATOM 833 N N . ILE A 1 107 ? 9.431 -1.797 2.928 1.00 89.31 107 ILE A N 1
ATOM 834 C CA . ILE A 1 107 ? 8.354 -2.512 3.621 1.00 89.31 107 ILE A CA 1
ATOM 835 C C . ILE A 1 107 ? 8.907 -3.223 4.857 1.00 89.31 107 ILE A C 1
ATOM 837 O O . ILE A 1 107 ? 8.330 -3.108 5.929 1.00 89.31 107 ILE A O 1
ATOM 841 N N . SER A 1 108 ? 10.046 -3.910 4.740 1.00 89.25 108 SER A N 1
ATOM 842 C CA . SER A 1 108 ? 10.655 -4.627 5.869 1.00 89.25 108 SER A CA 1
ATOM 843 C C . SER A 1 108 ? 10.938 -3.698 7.050 1.00 89.25 108 SER A C 1
ATOM 845 O O . SER A 1 108 ? 10.612 -4.039 8.183 1.00 89.25 108 SER A O 1
ATOM 847 N N . ASN A 1 109 ? 11.486 -2.508 6.792 1.00 86.81 109 ASN A N 1
ATOM 848 C CA . ASN A 1 109 ? 11.723 -1.517 7.840 1.00 86.81 109 ASN A CA 1
ATOM 849 C C . ASN A 1 109 ? 10.410 -1.063 8.493 1.00 86.81 109 ASN A C 1
ATOM 851 O O . ASN A 1 109 ? 10.317 -1.029 9.715 1.00 86.81 109 ASN A O 1
ATOM 855 N N . PHE A 1 110 ? 9.377 -0.791 7.694 1.00 85.19 110 PHE A N 1
ATOM 856 C CA . PHE A 1 110 ? 8.065 -0.399 8.208 1.00 85.19 110 PHE A CA 1
ATOM 857 C C . PHE A 1 110 ? 7.416 -1.484 9.082 1.00 85.19 110 PHE A C 1
ATOM 859 O O . PHE A 1 110 ? 6.843 -1.184 10.131 1.00 85.19 110 PHE A O 1
ATOM 866 N N . LEU A 1 111 ? 7.514 -2.752 8.679 1.00 85.31 111 LEU A N 1
ATOM 867 C CA . LEU A 1 111 ? 6.958 -3.872 9.444 1.00 85.31 111 LEU A CA 1
ATOM 868 C C . LEU A 1 111 ? 7.665 -4.054 10.791 1.00 85.31 111 LEU A C 1
ATOM 870 O O . LEU A 1 111 ? 7.015 -4.385 11.782 1.00 85.31 111 LEU A O 1
ATOM 874 N N . LEU A 1 112 ? 8.977 -3.796 10.845 1.00 85.00 112 LEU A N 1
ATOM 875 C CA . LEU A 1 112 ? 9.736 -3.797 12.098 1.00 85.00 112 LEU A CA 1
ATOM 876 C C . LEU A 1 112 ? 9.273 -2.689 13.059 1.00 85.00 112 LEU A C 1
ATOM 878 O O . LEU A 1 112 ? 9.343 -2.874 14.270 1.00 85.00 112 LEU A O 1
ATOM 882 N N . GLU A 1 113 ? 8.784 -1.561 12.537 1.00 82.56 113 GLU A N 1
ATOM 883 C CA . GLU A 1 113 ? 8.307 -0.424 13.337 1.00 82.56 113 GLU A CA 1
ATOM 884 C C . GLU A 1 113 ? 6.859 -0.584 13.821 1.00 82.56 113 GLU A C 1
ATOM 886 O O . GLU A 1 113 ? 6.524 -0.150 14.922 1.00 82.56 113 GLU A O 1
ATOM 891 N N . THR A 1 114 ? 5.984 -1.189 13.013 1.00 72.62 114 THR A N 1
ATOM 892 C CA . THR A 1 114 ? 4.526 -1.148 13.242 1.00 72.62 114 THR A CA 1
ATOM 893 C C . THR A 1 114 ? 3.928 -2.407 13.857 1.00 72.62 114 THR A C 1
ATOM 895 O O . THR A 1 114 ? 2.741 -2.418 14.172 1.00 72.62 114 THR A O 1
ATOM 898 N N . SER A 1 115 ? 4.721 -3.463 14.078 1.00 72.50 115 SER A N 1
ATOM 899 C CA . SER A 1 115 ? 4.241 -4.764 14.588 1.00 72.50 115 SER A CA 1
ATOM 900 C C . SER A 1 115 ? 3.069 -5.360 13.785 1.00 72.50 115 SER A C 1
ATOM 902 O O . SER A 1 115 ? 2.402 -6.283 14.250 1.00 72.50 115 SER A O 1
ATOM 904 N N . THR A 1 116 ? 2.802 -4.849 12.578 1.00 72.25 116 THR A N 1
ATOM 905 C CA . THR A 1 116 ? 1.744 -5.357 11.708 1.00 72.25 116 THR A CA 1
ATOM 906 C C . THR A 1 116 ? 2.235 -6.618 11.004 1.00 72.25 116 THR A C 1
ATOM 908 O O . THR A 1 116 ? 3.353 -6.671 10.493 1.00 72.25 116 THR A O 1
ATOM 911 N N . SER A 1 117 ? 1.411 -7.662 10.999 1.00 74.44 117 SER A N 1
ATOM 912 C CA . SER A 1 117 ? 1.727 -8.950 10.368 1.00 74.44 117 SER A CA 1
ATOM 913 C C . SER A 1 117 ? 1.042 -9.136 9.013 1.00 74.44 117 SER A C 1
ATOM 915 O O . SER A 1 117 ? 1.334 -10.098 8.303 1.00 74.44 117 SER A O 1
ATOM 917 N N . LEU A 1 118 ? 0.138 -8.222 8.645 1.00 86.06 118 LEU A N 1
ATOM 918 C CA . LEU A 1 118 ? -0.681 -8.311 7.443 1.00 86.06 118 LEU A CA 1
ATOM 919 C C . LEU A 1 118 ? -0.306 -7.214 6.454 1.00 86.06 118 LEU A C 1
ATOM 921 O O . LEU A 1 118 ? -0.243 -6.033 6.798 1.00 86.06 118 LEU A O 1
ATOM 925 N N . ILE A 1 119 ? -0.105 -7.625 5.206 1.00 89.94 119 ILE A N 1
ATOM 926 C CA . ILE A 1 119 ? 0.192 -6.743 4.082 1.00 89.94 119 ILE A CA 1
ATOM 927 C C . ILE A 1 119 ? -0.854 -7.008 3.011 1.00 89.94 119 ILE A C 1
ATOM 929 O O . ILE A 1 119 ? -0.933 -8.116 2.477 1.00 89.94 119 ILE A O 1
ATOM 933 N N . ALA A 1 120 ? -1.643 -5.994 2.678 1.00 88.25 120 ALA A N 1
ATOM 934 C CA . ALA A 1 120 ? -2.524 -6.056 1.527 1.00 88.25 120 ALA A CA 1
ATOM 935 C C . ALA A 1 120 ? -1.708 -5.781 0.260 1.00 88.25 120 ALA A C 1
ATOM 937 O O . ALA A 1 120 ? -1.038 -4.756 0.159 1.00 88.25 120 ALA A O 1
ATOM 938 N N . VAL A 1 121 ? -1.763 -6.682 -0.718 1.00 87.38 121 VAL A N 1
ATOM 939 C CA . VAL A 1 121 ? -1.090 -6.496 -2.009 1.00 87.38 121 VAL A CA 1
ATOM 940 C C . VAL A 1 121 ? -2.145 -6.282 -3.087 1.00 87.38 121 VAL A C 1
ATOM 942 O O . VAL A 1 121 ? -3.055 -7.093 -3.237 1.00 87.38 121 VAL A O 1
ATOM 945 N N . GLN A 1 122 ? -2.016 -5.185 -3.825 1.00 82.62 122 GLN A N 1
ATOM 946 C CA . GLN A 1 122 ? -2.853 -4.832 -4.966 1.00 82.62 122 GLN A CA 1
ATOM 947 C C . GLN A 1 122 ? -1.971 -4.738 -6.216 1.00 82.62 122 GLN A C 1
ATOM 949 O O . GLN A 1 122 ? -0.939 -4.066 -6.190 1.00 82.62 122 GLN A O 1
ATOM 954 N N . CYS A 1 123 ? -2.379 -5.388 -7.301 1.00 78.62 123 CYS A N 1
ATOM 955 C CA . CYS A 1 123 ? -1.734 -5.338 -8.613 1.00 78.62 123 CYS A CA 1
ATOM 956 C C . CYS A 1 123 ? -2.734 -4.990 -9.717 1.00 78.62 123 CYS A C 1
ATOM 958 O O . CYS A 1 123 ? -3.956 -5.036 -9.435 1.00 78.62 123 CYS A O 1
#

pLDDT: mean 76.35, std 13.26, range [47.78, 91.12]

Solvent-accessible surface area (backbone atoms only — not comparable to full-atom values): 7263 Å² total; per-residue (Å²): 123,64,66,65,52,50,33,60,78,68,64,40,35,38,34,39,34,51,41,58,47,86,52,53,83,67,64,49,80,88,66,50,85,45,62,57,97,51,36,43,48,42,84,74,47,76,46,77,80,51,98,36,36,32,40,33,36,33,39,40,28,62,71,42,75,86,77,53,58,98,84,53,92,70,65,72,56,45,67,31,40,36,40,37,41,36,46,77,72,82,85,55,98,61,74,56,70,68,55,53,52,50,51,52,53,54,51,53,56,50,39,72,73,64,77,52,90,49,71,48,78,46,113

Radius of gyration: 15.36 Å; Cα contacts (8 Å, |Δi|>4): 188; chains: 1; bounding box: 38×22×46 Å